Protein AF-A0A949U4B8-F1 (afdb_monomer)

Structure (mmCIF, N/CA/C/O backbone):
data_AF-A0A949U4B8-F1
#
_entry.id   AF-A0A949U4B8-F1
#
loop_
_atom_site.group_PDB
_atom_site.id
_atom_site.type_symbol
_atom_site.label_atom_id
_atom_site.label_alt_id
_atom_site.label_comp_id
_atom_site.label_asym_id
_atom_site.label_entity_id
_atom_site.label_seq_id
_atom_site.pdbx_PDB_ins_code
_atom_site.Cartn_x
_atom_site.Cartn_y
_atom_site.Cartn_z
_atom_site.occupancy
_atom_site.B_iso_or_equiv
_atom_site.auth_seq_id
_atom_site.auth_comp_id
_atom_site.auth_asym_id
_atom_site.auth_atom_id
_atom_site.pdbx_PDB_model_num
ATOM 1 N N . ASN A 1 1 ? -2.808 2.272 -5.966 1.00 74.31 1 ASN A N 1
ATOM 2 C CA . ASN A 1 1 ? -2.099 1.528 -4.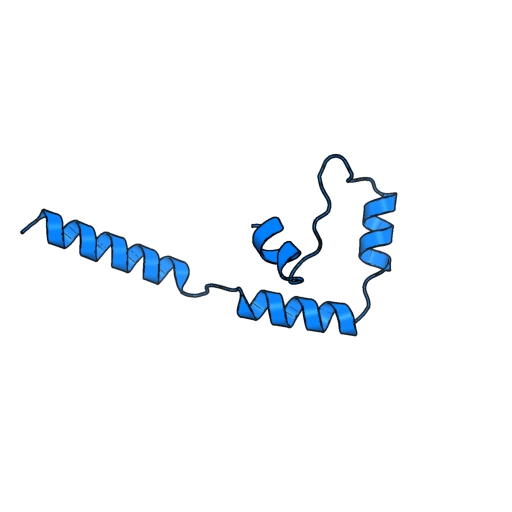894 1.00 74.31 1 ASN A CA 1
ATOM 3 C C . ASN A 1 1 ? -3.029 1.005 -3.813 1.00 74.31 1 ASN A C 1
ATOM 5 O O . ASN A 1 1 ? -2.979 -0.186 -3.552 1.00 74.31 1 ASN A O 1
ATOM 9 N N . ALA A 1 2 ? -3.894 1.835 -3.219 1.00 89.19 2 ALA A N 1
ATOM 10 C CA . ALA A 1 2 ? -4.685 1.416 -2.059 1.00 89.19 2 ALA A CA 1
ATOM 11 C C . ALA A 1 2 ? -5.556 0.161 -2.305 1.00 89.19 2 ALA A C 1
ATOM 13 O O . ALA A 1 2 ? -5.354 -0.827 -1.611 1.00 89.19 2 ALA A O 1
ATOM 14 N N . ARG A 1 3 ? -6.397 0.135 -3.358 1.00 95.31 3 ARG A N 1
ATOM 15 C CA . ARG A 1 3 ? -7.192 -1.062 -3.727 1.00 95.31 3 ARG A CA 1
ATOM 16 C C . ARG A 1 3 ? -6.340 -2.303 -4.007 1.00 95.31 3 ARG A C 1
ATOM 18 O O . ARG A 1 3 ? -6.636 -3.384 -3.523 1.00 95.31 3 ARG A O 1
ATOM 25 N N . PHE A 1 4 ? -5.222 -2.140 -4.722 1.00 95.69 4 PHE A N 1
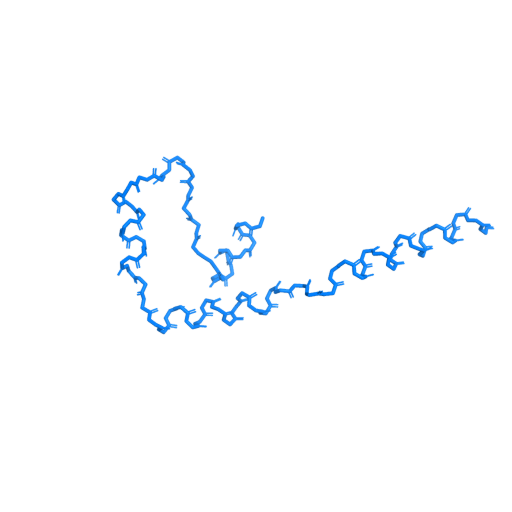ATOM 26 C CA . PHE A 1 4 ? -4.311 -3.250 -5.034 1.00 95.69 4 PHE A CA 1
ATOM 27 C C . PHE A 1 4 ? -3.862 -4.010 -3.776 1.00 95.69 4 PHE A C 1
ATOM 29 O O . PHE A 1 4 ? -3.838 -5.242 -3.797 1.00 95.69 4 PHE A O 1
ATOM 36 N N . LEU A 1 5 ? -3.557 -3.282 -2.697 1.00 97.50 5 LEU A N 1
ATOM 37 C CA . LEU A 1 5 ? -3.176 -3.855 -1.407 1.00 97.50 5 LEU A CA 1
ATOM 38 C C . LEU A 1 5 ? -4.397 -4.298 -0.588 1.00 97.50 5 LEU A C 1
ATOM 40 O O . LEU A 1 5 ? -4.405 -5.418 -0.077 1.00 97.50 5 LEU A O 1
ATOM 44 N N . SER A 1 6 ? -5.430 -3.458 -0.462 1.00 97.31 6 SER A N 1
ATOM 45 C CA . SER A 1 6 ? -6.579 -3.747 0.405 1.00 97.31 6 SER A CA 1
ATOM 46 C C . SER A 1 6 ? -7.385 -4.954 -0.053 1.00 97.31 6 SER A C 1
ATOM 48 O O . SER A 1 6 ? -7.726 -5.798 0.770 1.00 97.31 6 SER A O 1
ATOM 50 N N . ASP A 1 7 ? -7.594 -5.111 -1.360 1.00 97.62 7 ASP A N 1
ATOM 51 C CA . ASP A 1 7 ? -8.362 -6.228 -1.928 1.00 97.62 7 ASP A CA 1
ATOM 52 C C . ASP A 1 7 ? -7.664 -7.580 -1.691 1.00 97.62 7 ASP A C 1
ATOM 54 O O . ASP A 1 7 ? -8.279 -8.639 -1.769 1.00 97.62 7 ASP A O 1
ATOM 58 N N . ARG A 1 8 ? -6.363 -7.553 -1.376 1.00 97.56 8 ARG A N 1
ATOM 59 C CA . ARG A 1 8 ? -5.543 -8.729 -1.052 1.00 97.56 8 ARG A CA 1
ATOM 60 C C . ARG A 1 8 ? -5.319 -8.891 0.452 1.00 97.56 8 ARG A C 1
ATOM 62 O O . ARG A 1 8 ? -4.627 -9.813 0.878 1.00 97.56 8 ARG A O 1
ATOM 69 N N . GLY A 1 9 ? -5.906 -8.019 1.274 1.00 96.94 9 GLY A N 1
ATOM 70 C CA . GLY A 1 9 ? -5.738 -8.006 2.727 1.00 96.94 9 GLY A CA 1
ATOM 71 C C . GLY A 1 9 ? -4.362 -7.521 3.191 1.00 96.94 9 GLY A C 1
ATOM 72 O O . GLY A 1 9 ? -3.933 -7.886 4.281 1.00 96.94 9 GLY A O 1
ATOM 73 N N . ALA A 1 10 ? -3.658 -6.745 2.365 1.00 98.06 10 ALA A N 1
ATOM 74 C CA . ALA A 1 10 ? -2.359 -6.147 2.681 1.00 98.06 10 ALA A CA 1
ATOM 75 C C . ALA A 1 10 ? -2.459 -4.696 3.192 1.00 98.06 10 ALA A C 1
ATOM 77 O O . ALA A 1 10 ? -1.442 -4.091 3.521 1.00 98.06 10 ALA A O 1
ATOM 78 N N . ALA A 1 11 ? -3.663 -4.122 3.236 1.00 97.25 11 ALA A N 1
ATOM 79 C CA . ALA A 1 11 ? -3.934 -2.795 3.783 1.00 97.25 11 ALA A CA 1
ATOM 80 C C . ALA A 1 11 ? -5.417 -2.657 4.163 1.00 97.25 11 ALA A C 1
ATOM 82 O O . ALA A 1 11 ? -6.260 -3.398 3.658 1.00 97.25 11 ALA A O 1
ATOM 83 N N . LEU A 1 12 ? -5.743 -1.660 4.986 1.00 96.12 12 LEU A N 1
ATOM 84 C CA . LEU A 1 12 ? -7.108 -1.151 5.122 1.00 96.12 12 LEU A CA 1
ATOM 85 C C . LEU A 1 12 ? -7.308 0.030 4.167 1.00 96.12 12 LEU A C 1
ATOM 87 O O . LEU A 1 12 ? -6.420 0.868 4.012 1.00 96.12 12 LEU A O 1
ATOM 91 N N . LEU A 1 13 ? -8.479 0.104 3.534 1.00 96.44 13 LEU A N 1
ATOM 92 C CA . LEU A 1 13 ? -8.872 1.225 2.685 1.00 96.44 13 LEU A CA 1
ATOM 93 C C . LEU A 1 13 ? -9.987 2.008 3.375 1.00 96.44 13 LEU A C 1
ATOM 95 O O . LEU A 1 13 ? -11.094 1.498 3.518 1.00 96.44 13 LEU A O 1
ATOM 99 N N . LEU A 1 14 ? -9.704 3.257 3.744 1.00 96.19 14 LEU A N 1
ATOM 100 C CA . LEU A 1 14 ? -10.705 4.211 4.217 1.00 96.19 14 LEU A CA 1
ATOM 101 C C . LEU A 1 14 ? -10.936 5.265 3.123 1.00 96.19 14 LEU A C 1
ATOM 103 O O . LEU A 1 14 ? -10.051 6.088 2.882 1.00 96.19 14 LEU A O 1
ATOM 107 N N . PRO A 1 15 ? -12.074 5.230 2.406 1.00 96.12 15 PRO A N 1
ATOM 108 C CA . PRO A 1 15 ? -12.378 6.229 1.388 1.00 96.12 15 PRO A CA 1
ATOM 109 C C . PRO A 1 15 ? -12.442 7.637 1.986 1.00 96.12 15 PRO A C 1
ATOM 111 O O . PRO A 1 15 ? -12.989 7.817 3.070 1.00 96.12 15 PRO A O 1
ATOM 114 N N . GLN A 1 16 ? -11.970 8.645 1.247 1.00 96.81 16 GLN A N 1
ATOM 115 C CA . GLN A 1 16 ? -11.973 10.043 1.703 1.00 96.81 16 GLN A CA 1
ATOM 116 C C . GLN A 1 16 ? -13.370 10.527 2.124 1.00 96.81 16 GLN A C 1
ATOM 118 O O . GLN A 1 16 ? -13.505 11.207 3.132 1.00 96.81 16 GLN A O 1
ATOM 123 N N . SER A 1 17 ? -14.421 10.133 1.397 1.00 97.69 17 SER A N 1
ATOM 124 C CA . SER A 1 17 ? -15.814 10.472 1.730 1.00 97.69 17 SER A CA 1
ATOM 125 C C . SER A 1 17 ? -16.310 9.858 3.044 1.00 97.69 17 SER A C 1
ATOM 127 O O . SER A 1 17 ? -17.364 10.233 3.544 1.00 97.69 17 SER A O 1
ATOM 129 N N . GLN A 1 18 ? -15.571 8.896 3.593 1.00 96.19 18 GLN A N 1
ATOM 130 C CA . GLN A 1 18 ? -15.864 8.213 4.847 1.00 96.19 18 GLN A CA 1
ATOM 131 C C . GLN A 1 18 ? -14.829 8.536 5.932 1.00 96.19 18 GLN A C 1
ATOM 133 O O . GLN A 1 18 ? -14.933 7.995 7.030 1.00 96.19 18 GLN A O 1
ATOM 138 N N . LEU A 1 19 ? -13.833 9.377 5.642 1.00 97.75 19 LEU A N 1
ATOM 139 C CA . LEU A 1 19 ? -12.770 9.727 6.574 1.00 97.75 19 LEU A CA 1
ATOM 140 C C . LEU A 1 19 ? -13.293 10.736 7.602 1.00 97.75 19 LEU A C 1
ATOM 142 O O . LEU A 1 19 ? -13.368 11.931 7.328 1.00 97.75 19 LEU A O 1
ATOM 146 N N . THR A 1 20 ? -13.628 10.242 8.793 1.00 98.44 20 THR A N 1
ATOM 147 C CA . THR A 1 20 ? -13.928 11.061 9.976 1.00 98.44 20 THR A CA 1
ATOM 148 C C . THR A 1 20 ? -12.971 10.698 11.114 1.00 98.44 20 THR A C 1
ATOM 150 O O . THR A 1 20 ? -12.420 9.588 11.102 1.00 98.44 20 THR A O 1
ATOM 153 N N . PRO A 1 21 ? -12.760 11.588 12.101 1.00 98.56 21 PRO A N 1
ATOM 154 C CA . PRO A 1 21 ? -11.923 11.286 13.262 1.00 98.56 21 PRO A CA 1
ATOM 155 C C . PRO A 1 21 ? -12.343 9.998 13.985 1.00 98.56 21 PRO A C 1
ATOM 157 O O . PRO A 1 21 ? -11.498 9.172 14.319 1.00 98.56 21 PRO A O 1
ATOM 160 N N . GLU A 1 22 ? -13.646 9.778 14.151 1.00 98.50 22 GLU A N 1
ATOM 161 C CA . GLU A 1 22 ? -14.217 8.630 14.863 1.00 98.50 22 GLU A CA 1
ATOM 162 C C . GLU A 1 22 ? -13.957 7.330 14.102 1.00 98.50 22 GLU A C 1
ATOM 164 O O . GLU A 1 22 ? -13.511 6.342 14.683 1.00 98.50 22 GLU A O 1
ATOM 169 N N . LYS A 1 23 ? -14.177 7.336 12.781 1.00 97.94 23 LYS A N 1
ATOM 170 C CA . LYS A 1 23 ? -13.916 6.169 11.929 1.00 97.94 23 LYS A CA 1
ATOM 171 C C . LYS A 1 23 ? -12.432 5.841 11.851 1.00 97.94 23 LYS A C 1
ATOM 173 O O . LYS A 1 23 ? -12.070 4.667 11.843 1.00 97.94 23 LYS A O 1
ATOM 178 N N . LEU A 1 24 ? -11.572 6.857 11.818 1.00 98.19 24 LEU A N 1
ATOM 179 C CA . LEU A 1 24 ? -10.128 6.656 11.855 1.00 98.19 24 LEU A CA 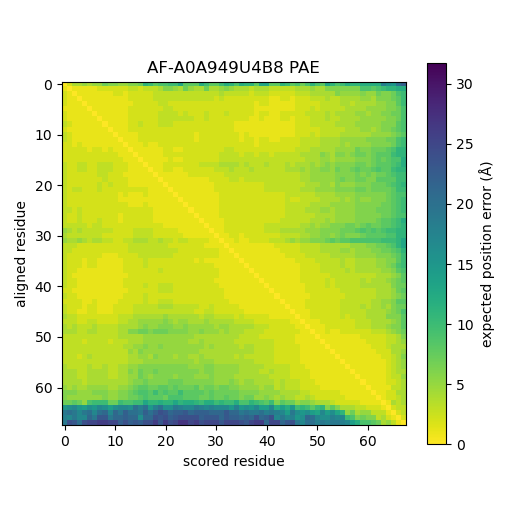1
ATOM 180 C C . LEU A 1 24 ? -9.688 6.055 13.197 1.00 98.19 24 LEU A C 1
ATOM 182 O O . LEU A 1 24 ? -8.944 5.074 13.209 1.00 98.19 24 LEU A O 1
ATOM 186 N N . ALA A 1 25 ? -10.182 6.598 14.313 1.00 98.31 25 ALA A N 1
ATOM 187 C CA . ALA A 1 25 ? -9.893 6.088 15.649 1.00 98.31 25 ALA A CA 1
ATOM 188 C C . ALA A 1 25 ? -10.369 4.639 15.815 1.00 98.31 25 ALA A C 1
ATOM 190 O O . ALA A 1 25 ? -9.611 3.798 16.295 1.00 98.31 25 ALA A O 1
ATOM 191 N N . GLN A 1 26 ? -11.580 4.320 15.350 1.00 97.62 26 GLN A N 1
ATOM 192 C CA . GLN A 1 26 ? -12.115 2.959 15.364 1.00 97.62 26 GLN A CA 1
ATOM 193 C C . GLN A 1 26 ? -11.263 2.006 14.517 1.00 97.62 26 GLN A C 1
ATOM 195 O O . GLN A 1 26 ? -10.925 0.916 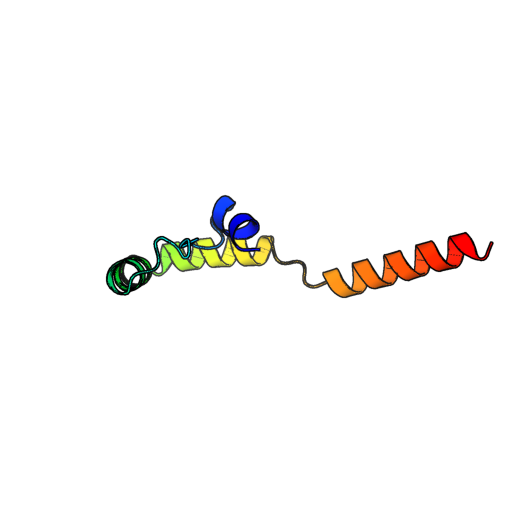14.977 1.00 97.62 26 GLN A O 1
ATOM 200 N N . ALA A 1 27 ? -10.891 2.411 13.299 1.00 96.25 27 ALA A N 1
ATOM 201 C CA . ALA A 1 27 ? -10.069 1.591 12.416 1.00 96.25 27 ALA A CA 1
ATOM 202 C C . ALA A 1 27 ? -8.725 1.248 13.068 1.00 96.25 27 ALA A C 1
ATOM 204 O O . ALA A 1 27 ? -8.362 0.077 13.114 1.00 96.25 27 ALA A O 1
ATOM 205 N N . ILE A 1 28 ? -8.027 2.240 13.630 1.00 96.50 28 ILE A N 1
ATOM 206 C CA . ILE A 1 28 ? -6.743 2.033 14.315 1.00 96.50 28 ILE A CA 1
ATOM 207 C C . ILE A 1 28 ? -6.928 1.210 15.597 1.00 96.50 28 ILE A C 1
ATOM 209 O O . ILE A 1 28 ? -6.168 0.275 15.833 1.00 96.50 28 ILE A O 1
ATOM 213 N N . GLY A 1 29 ? -7.947 1.520 16.401 1.00 97.50 29 GLY A N 1
ATOM 214 C CA . GLY A 1 29 ? -8.219 0.843 17.671 1.00 97.50 29 GLY A CA 1
ATOM 215 C C . GLY A 1 29 ? -8.649 -0.619 17.523 1.00 97.50 29 GLY A C 1
ATOM 216 O O . GLY A 1 29 ? -8.466 -1.402 18.447 1.00 97.50 29 GLY A O 1
ATOM 217 N N . SER A 1 30 ? -9.182 -1.004 16.359 1.00 95.38 30 SER A N 1
ATOM 218 C CA . SER A 1 30 ? -9.553 -2.392 16.050 1.00 95.38 30 SER A CA 1
ATOM 219 C C . SER A 1 30 ? -8.372 -3.292 15.663 1.00 95.38 30 SER A C 1
ATOM 221 O O . SER A 1 30 ? -8.550 -4.498 15.507 1.00 95.38 30 SER A O 1
ATOM 223 N N . LEU A 1 31 ? -7.173 -2.729 15.473 1.00 96.56 31 LEU A N 1
ATOM 224 C CA . LEU A 1 31 ? -6.004 -3.481 15.024 1.00 96.56 31 LEU A CA 1
ATOM 225 C C . LEU A 1 31 ? -5.360 -4.243 16.181 1.00 96.56 31 LEU A C 1
ATOM 227 O O . LEU A 1 31 ? -4.891 -3.649 17.150 1.00 96.56 31 LEU A O 1
ATOM 231 N N . ASP A 1 32 ? -5.232 -5.556 16.018 1.00 97.06 32 ASP A N 1
ATOM 232 C CA . ASP A 1 32 ? -4.430 -6.401 16.897 1.00 97.06 32 ASP A CA 1
ATOM 233 C C . ASP A 1 32 ? -3.114 -6.844 16.233 1.00 97.06 32 ASP A C 1
ATOM 235 O O . ASP A 1 32 ? -2.901 -6.738 15.017 1.00 97.06 32 ASP A O 1
ATOM 239 N N . ARG A 1 33 ? -2.188 -7.355 17.052 1.00 98.12 33 ARG A N 1
ATOM 240 C CA . ARG A 1 33 ? -0.842 -7.725 16.598 1.00 98.12 33 ARG A CA 1
ATOM 241 C C . ARG A 1 33 ? -0.842 -8.876 15.588 1.00 98.12 33 ARG A C 1
ATOM 243 O O . ARG A 1 33 ? 0.014 -8.896 14.701 1.00 98.12 33 ARG A O 1
ATOM 250 N N . THR A 1 34 ? -1.779 -9.808 15.709 1.00 98.19 34 THR A N 1
ATOM 251 C CA . THR A 1 34 ? -1.907 -10.972 14.829 1.00 98.19 34 THR A CA 1
ATOM 252 C C . THR A 1 34 ? -2.399 -10.544 13.450 1.00 98.19 34 THR A C 1
ATOM 254 O O . THR A 1 34 ? -1.787 -10.899 12.439 1.00 98.19 34 THR A O 1
ATOM 257 N N . ALA A 1 35 ? -3.441 -9.711 13.402 1.00 96.06 35 ALA A N 1
ATOM 258 C CA . ALA A 1 35 ? -3.972 -9.131 12.175 1.00 96.06 35 ALA A CA 1
ATOM 259 C C . ALA A 1 35 ? -2.915 -8.283 11.449 1.00 96.06 35 ALA A C 1
ATOM 261 O O . ALA A 1 35 ? -2.713 -8.430 10.241 1.00 96.06 35 ALA A O 1
ATOM 262 N N . LEU A 1 36 ? -2.170 -7.456 12.191 1.00 98.38 36 LEU A N 1
ATOM 263 C CA . LEU A 1 36 ? -1.080 -6.645 11.644 1.00 98.38 36 LEU A CA 1
ATOM 264 C C . LEU A 1 36 ? 0.047 -7.494 11.050 1.00 98.38 36 LEU A C 1
ATOM 266 O O . LEU A 1 36 ? 0.557 -7.172 9.977 1.00 98.38 36 LEU A O 1
ATOM 270 N N . LEU A 1 37 ? 0.427 -8.594 11.707 1.00 98.62 37 LEU A N 1
ATOM 271 C CA . LEU A 1 37 ? 1.455 -9.492 11.183 1.00 98.62 37 LEU A CA 1
ATOM 272 C C . LEU A 1 37 ? 1.008 -10.158 9.874 1.00 98.62 37 LEU A C 1
ATOM 274 O O . LEU A 1 37 ? 1.795 -10.247 8.929 1.00 98.62 37 LEU A O 1
ATOM 278 N N . ALA A 1 38 ? -0.248 -10.604 9.798 1.00 98.25 38 ALA A N 1
ATOM 279 C CA . ALA A 1 38 ? -0.806 -11.183 8.579 1.00 98.25 38 ALA A CA 1
ATOM 280 C C . ALA A 1 38 ? -0.847 -10.161 7.429 1.00 98.25 38 ALA A C 1
ATOM 282 O O . ALA A 1 38 ? -0.431 -10.470 6.311 1.00 98.25 38 ALA A O 1
ATOM 283 N N . MET A 1 39 ? -1.280 -8.930 7.716 1.00 98.38 39 MET A N 1
ATOM 284 C CA . MET A 1 39 ? -1.297 -7.826 6.754 1.00 98.38 39 MET A CA 1
ATOM 285 C C . MET A 1 39 ? 0.113 -7.493 6.246 1.00 98.38 39 MET A C 1
ATOM 287 O O . MET A 1 39 ? 0.316 -7.347 5.042 1.00 98.38 39 MET A O 1
ATOM 291 N N . ALA A 1 40 ? 1.106 -7.449 7.140 1.00 98.38 40 ALA A N 1
ATOM 292 C CA . ALA A 1 40 ? 2.497 -7.162 6.797 1.00 98.38 40 ALA A CA 1
ATOM 293 C C . ALA A 1 40 ? 3.122 -8.233 5.888 1.00 98.38 40 ALA A C 1
ATOM 295 O O . ALA A 1 40 ? 3.815 -7.888 4.930 1.00 98.38 40 ALA A O 1
ATOM 296 N N . LYS A 1 41 ? 2.857 -9.523 6.144 1.00 98.50 41 LYS A N 1
ATOM 297 C CA . LYS A 1 41 ? 3.323 -10.622 5.278 1.00 98.50 41 LYS A CA 1
ATOM 298 C C . LYS A 1 41 ? 2.778 -10.474 3.857 1.00 98.50 41 LYS A C 1
ATOM 300 O O . LYS A 1 41 ? 3.554 -10.444 2.906 1.00 98.50 41 LYS A O 1
ATOM 305 N N . LYS A 1 42 ? 1.469 -10.243 3.726 1.00 98.25 42 LYS A N 1
ATOM 306 C CA . LYS A 1 42 ? 0.813 -10.010 2.430 1.00 98.25 42 LYS A CA 1
ATOM 307 C C . LYS A 1 42 ? 1.347 -8.762 1.728 1.00 98.25 42 LYS A C 1
ATOM 309 O O . LYS A 1 42 ? 1.610 -8.786 0.531 1.00 98.25 42 LYS A O 1
ATOM 314 N N . ALA A 1 43 ? 1.558 -7.667 2.459 1.00 97.94 43 ALA A N 1
ATOM 315 C CA . ALA A 1 43 ? 2.150 -6.454 1.896 1.00 97.94 43 ALA A CA 1
ATOM 316 C C . ALA A 1 43 ? 3.566 -6.704 1.361 1.00 97.94 43 ALA A C 1
ATOM 318 O O . 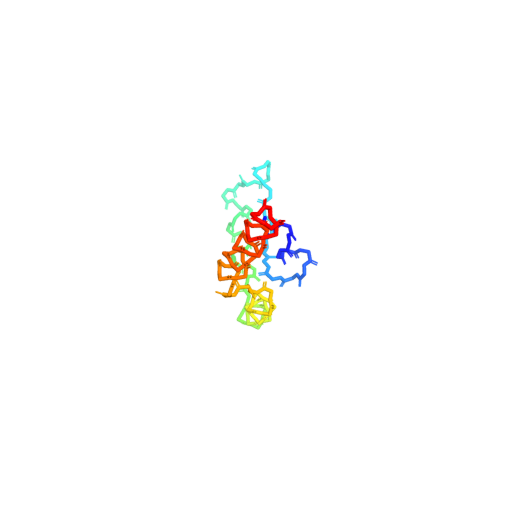ALA A 1 43 ? 3.918 -6.200 0.294 1.00 97.94 43 ALA A O 1
ATOM 319 N N . ARG A 1 44 ? 4.361 -7.518 2.068 1.00 97.38 44 ARG A N 1
ATOM 320 C CA . ARG A 1 44 ? 5.710 -7.893 1.639 1.00 97.38 44 ARG A CA 1
ATOM 321 C C . ARG A 1 44 ? 5.695 -8.750 0.374 1.00 97.38 44 ARG A C 1
ATOM 323 O O . ARG A 1 44 ? 6.493 -8.480 -0.516 1.00 97.38 44 ARG A O 1
ATOM 330 N N . GLU A 1 45 ? 4.788 -9.719 0.279 1.00 97.12 45 GLU A N 1
ATOM 331 C CA . GLU A 1 45 ? 4.604 -10.567 -0.912 1.00 97.12 45 GLU A CA 1
ATOM 332 C C . GLU A 1 45 ? 4.210 -9.759 -2.158 1.00 97.12 45 GLU A C 1
ATOM 334 O O . GLU A 1 45 ? 4.609 -10.092 -3.270 1.00 97.12 45 GLU A O 1
ATOM 339 N N . LEU A 1 46 ? 3.453 -8.672 -1.982 1.00 96.62 46 LEU A N 1
ATOM 340 C CA . LEU A 1 46 ? 3.020 -7.798 -3.079 1.00 96.62 46 LEU A CA 1
ATOM 341 C C . LEU A 1 46 ? 4.047 -6.730 -3.469 1.00 96.62 46 LEU A C 1
ATOM 343 O O . LEU A 1 46 ? 3.860 -6.035 -4.474 1.00 96.62 46 LEU A O 1
ATOM 347 N N . GLY A 1 47 ? 5.106 -6.571 -2.677 1.00 95.06 47 GLY A N 1
ATOM 348 C CA . GLY A 1 47 ? 6.178 -5.628 -2.951 1.00 95.06 47 GLY A CA 1
ATOM 349 C C . GLY A 1 47 ? 6.927 -5.986 -4.235 1.00 95.06 47 GLY A C 1
ATOM 350 O O . GLY A 1 47 ? 7.257 -7.142 -4.474 1.00 95.06 47 GLY A O 1
ATOM 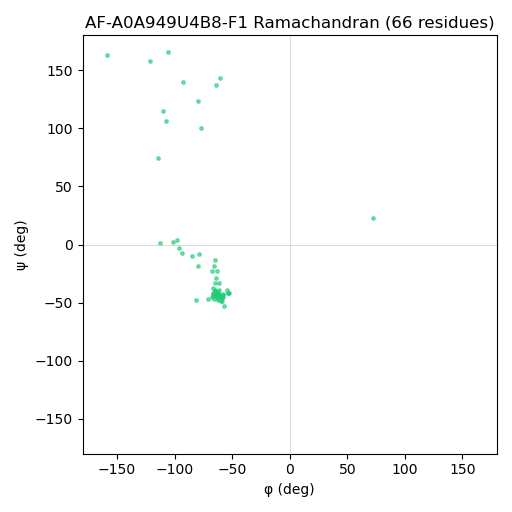351 N N . LYS A 1 48 ? 7.238 -4.973 -5.050 1.00 95.06 48 LYS A N 1
ATOM 352 C CA . LYS A 1 48 ? 8.071 -5.107 -6.256 1.00 95.06 48 LYS A CA 1
ATOM 353 C C . LYS A 1 48 ? 9.378 -4.324 -6.080 1.00 95.06 48 LYS A C 1
ATOM 355 O O . LYS A 1 48 ? 9.485 -3.217 -6.612 1.00 95.06 48 LYS A O 1
ATOM 360 N N . PRO A 1 49 ? 10.336 -4.826 -5.276 1.00 95.31 49 PRO A N 1
ATOM 361 C CA . PRO A 1 49 ? 11.550 -4.083 -4.926 1.00 95.31 49 PRO A CA 1
ATOM 362 C C . PRO A 1 49 ? 12.446 -3.771 -6.136 1.00 95.31 49 PRO A C 1
ATOM 364 O O . PRO A 1 49 ? 13.206 -2.811 -6.105 1.00 95.31 49 PRO A O 1
ATOM 367 N N . ASP A 1 50 ? 12.330 -4.544 -7.212 1.00 96.38 50 ASP A N 1
ATOM 368 C CA . ASP A 1 50 ? 13.096 -4.435 -8.454 1.00 96.38 50 ASP A CA 1
ATOM 369 C C . ASP A 1 50 ? 12.360 -3.675 -9.573 1.00 96.38 50 ASP A C 1
ATOM 371 O O . ASP A 1 50 ? 12.881 -3.555 -10.682 1.00 96.38 50 ASP A O 1
ATOM 375 N N . ALA A 1 51 ? 11.168 -3.121 -9.308 1.00 97.06 51 ALA A N 1
ATOM 376 C CA . ALA A 1 51 ? 10.316 -2.514 -10.335 1.00 97.06 51 ALA A CA 1
ATOM 377 C C . ALA A 1 51 ? 11.040 -1.455 -11.183 1.00 97.06 51 ALA A C 1
ATOM 379 O O . ALA A 1 51 ? 10.877 -1.429 -12.402 1.00 97.06 51 ALA A O 1
ATOM 380 N N . ALA A 1 52 ? 11.861 -0.605 -10.558 1.00 97.69 52 ALA A N 1
ATOM 381 C CA . ALA A 1 52 ? 12.625 0.419 -11.268 1.00 97.69 52 ALA A CA 1
ATOM 382 C C . ALA A 1 52 ? 13.643 -0.193 -12.248 1.00 97.69 52 ALA A C 1
ATOM 384 O O . ALA A 1 52 ? 13.726 0.244 -13.396 1.00 97.69 52 ALA A O 1
ATOM 385 N N . ALA A 1 53 ? 14.367 -1.234 -11.824 1.00 98.25 53 ALA A N 1
ATOM 386 C CA . ALA A 1 53 ? 15.331 -1.935 -12.669 1.00 98.25 53 ALA A CA 1
ATOM 387 C C . ALA A 1 53 ? 14.632 -2.642 -13.839 1.00 98.25 53 ALA A C 1
ATOM 389 O O . ALA A 1 53 ? 15.067 -2.518 -14.984 1.00 98.25 53 ALA A O 1
ATOM 390 N N . VAL A 1 54 ? 13.503 -3.309 -13.574 1.00 98.19 54 VAL A N 1
ATOM 391 C CA . VAL A 1 54 ? 12.685 -3.960 -14.609 1.00 98.19 54 VAL A CA 1
ATOM 392 C C . VAL A 1 54 ? 12.195 -2.946 -15.644 1.00 98.19 54 VAL A C 1
ATOM 394 O O . VAL A 1 54 ? 12.292 -3.199 -16.844 1.00 98.19 54 VAL A O 1
ATOM 397 N N . VAL A 1 55 ? 11.699 -1.785 -15.207 1.00 98.06 55 VAL A N 1
ATOM 398 C CA . VAL A 1 55 ? 11.258 -0.718 -16.120 1.00 98.06 55 VAL A CA 1
ATOM 399 C C . VAL A 1 55 ? 12.425 -0.199 -16.961 1.00 98.06 55 VAL A C 1
ATOM 401 O O . VAL A 1 55 ? 12.300 -0.126 -18.183 1.00 98.06 55 VAL A O 1
ATOM 404 N N . ALA A 1 56 ? 13.567 0.108 -16.341 1.00 98.19 56 ALA A N 1
ATOM 405 C CA . ALA A 1 56 ? 14.748 0.597 -17.051 1.00 98.19 56 ALA A CA 1
ATOM 406 C C . ALA A 1 56 ? 15.233 -0.397 -18.118 1.00 98.19 56 ALA A C 1
ATOM 408 O O . ALA A 1 56 ? 15.459 -0.013 -19.267 1.00 98.19 56 ALA A O 1
ATOM 409 N N . GLN A 1 57 ? 15.311 -1.683 -17.768 1.00 98.19 57 GLN A N 1
ATOM 410 C CA . GLN A 1 57 ? 15.704 -2.750 -18.686 1.00 98.19 57 GLN A CA 1
ATOM 411 C C . GLN A 1 57 ? 14.775 -2.814 -19.908 1.00 98.19 57 GLN A C 1
ATOM 413 O O . GLN A 1 57 ? 15.241 -2.879 -21.047 1.00 98.19 57 GLN A O 1
ATOM 418 N N . ARG A 1 58 ? 13.458 -2.702 -19.696 1.00 97.88 58 ARG A N 1
ATOM 419 C CA . ARG A 1 58 ? 12.473 -2.689 -20.789 1.00 97.88 58 ARG A CA 1
ATOM 420 C C . ARG A 1 58 ? 12.608 -1.470 -21.696 1.00 97.88 58 ARG A C 1
ATOM 422 O O . ARG A 1 58 ? 12.495 -1.609 -22.913 1.00 97.88 58 ARG A O 1
ATOM 429 N N . CYS A 1 59 ? 12.886 -0.293 -21.138 1.00 97.88 59 CYS A N 1
ATOM 430 C CA . CYS A 1 59 ? 13.157 0.907 -21.930 1.00 97.88 59 CYS A CA 1
ATOM 431 C C . CYS A 1 59 ? 14.393 0.726 -22.828 1.00 97.88 59 CYS A C 1
ATOM 433 O O . CYS A 1 59 ? 14.339 1.059 -24.012 1.00 97.88 59 CYS A O 1
ATOM 435 N N . ILE A 1 60 ? 15.478 0.153 -22.295 1.00 97.88 60 ILE A N 1
ATOM 436 C CA . ILE A 1 60 ? 16.712 -0.120 -23.051 1.00 97.88 60 ILE A CA 1
ATOM 437 C C . ILE A 1 60 ? 16.452 -1.117 -24.189 1.00 97.88 60 ILE A C 1
ATOM 439 O O . ILE A 1 60 ? 16.882 -0.884 -25.319 1.00 9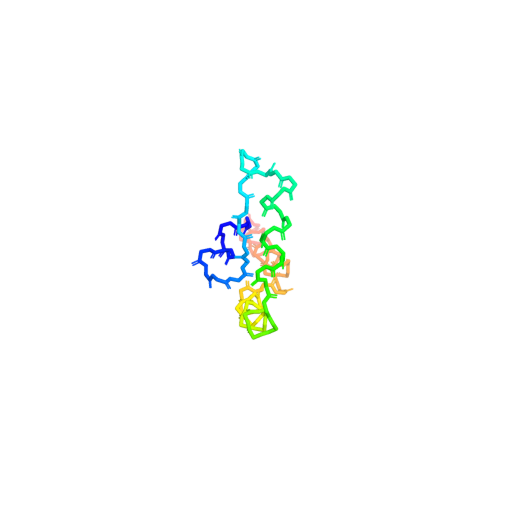7.88 60 ILE A O 1
ATOM 443 N N . GLU A 1 61 ? 15.733 -2.210 -23.920 1.00 97.06 61 GLU A N 1
ATOM 444 C CA . GLU A 1 61 ? 15.372 -3.215 -24.932 1.00 97.06 61 GLU A CA 1
ATOM 445 C C . GLU A 1 61 ? 14.580 -2.604 -26.094 1.00 97.06 61 GLU A C 1
ATOM 447 O O . GLU A 1 61 ? 14.886 -2.862 -27.259 1.00 97.06 61 GLU A O 1
ATOM 452 N N . LEU A 1 62 ? 13.587 -1.763 -25.790 1.00 97.06 62 LEU A N 1
ATOM 453 C CA . LEU A 1 62 ? 12.776 -1.083 -26.800 1.00 97.06 62 LEU A CA 1
ATOM 454 C C . LEU A 1 62 ? 13.585 -0.070 -27.615 1.00 97.06 62 LEU A C 1
ATOM 456 O O . LEU A 1 62 ? 13.425 -0.004 -28.834 1.00 97.06 62 LEU A O 1
ATOM 460 N N . ALA A 1 63 ? 14.460 0.698 -26.963 1.00 96.25 63 ALA A N 1
ATOM 461 C CA . ALA A 1 63 ? 15.312 1.670 -27.638 1.00 96.25 63 ALA A CA 1
ATOM 462 C C . ALA A 1 63 ? 16.282 0.989 -28.616 1.00 96.25 63 ALA A C 1
ATOM 464 O O . ALA A 1 63 ? 16.418 1.434 -29.753 1.00 96.25 63 ALA A O 1
ATOM 465 N N . ARG A 1 64 ? 16.894 -0.134 -28.212 1.00 94.62 64 ARG A N 1
ATOM 466 C CA . ARG A 1 64 ? 17.795 -0.916 -29.074 1.00 94.62 64 ARG A CA 1
ATOM 467 C C . ARG A 1 64 ? 17.076 -1.520 -30.280 1.00 94.62 64 ARG A C 1
ATOM 469 O O . ARG A 1 64 ? 17.621 -1.480 -31.373 1.00 94.62 64 ARG A O 1
ATOM 476 N N . ARG A 1 65 ? 15.846 -2.022 -30.108 1.00 87.81 65 ARG A N 1
ATOM 477 C CA . ARG A 1 65 ? 15.034 -2.563 -31.217 1.00 87.81 65 ARG A CA 1
ATOM 478 C C . ARG A 1 65 ? 14.647 -1.521 -32.267 1.00 87.81 65 ARG A C 1
ATOM 480 O O . ARG A 1 65 ? 14.426 -1.899 -33.401 1.00 87.81 65 ARG A O 1
ATOM 487 N N . LYS A 1 66 ? 14.521 -0.243 -31.893 1.00 72.00 66 LYS A N 1
ATOM 488 C CA . LYS A 1 66 ? 14.224 0.851 -32.836 1.00 72.00 66 LYS A CA 1
ATOM 489 C C . LYS A 1 66 ? 15.444 1.335 -33.626 1.00 72.00 66 LYS A C 1
ATOM 491 O O . LYS A 1 66 ? 15.262 2.044 -34.607 1.00 72.00 66 LYS A O 1
ATOM 496 N N . ALA A 1 67 ? 16.652 1.037 -33.155 1.00 68.62 67 ALA A N 1
ATOM 497 C CA . ALA A 1 67 ? 17.901 1.476 -33.775 1.00 68.62 67 ALA A CA 1
ATOM 498 C C . ALA A 1 67 ? 18.495 0.442 -34.754 1.00 68.62 67 ALA A C 1
ATOM 500 O O . ALA A 1 67 ? 19.492 0.746 -35.404 1.00 68.62 67 ALA A O 1
ATOM 501 N N . ALA A 1 68 ? 17.907 -0.756 -34.819 1.00 56.47 68 ALA A N 1
ATOM 502 C CA . ALA A 1 68 ? 18.211 -1.820 -35.775 1.00 56.47 68 ALA A CA 1
ATOM 503 C C . ALA A 1 68 ? 17.138 -1.853 -36.869 1.00 56.47 68 ALA A C 1
ATOM 505 O O . ALA A 1 68 ? 17.496 -2.197 -38.014 1.00 56.47 68 ALA A O 1
#

Sequence (68 aa):
NARFLSDRGAALLLPQSQLTPEKLAQAIGSLDRTALLAMAKKARELGKPDAAAVVAQRCIELARRKAA

Nearest PDB structures (foldseek):
  5l04-assembly1_A  TM=3.406E-01  e=8.124E+00  Homo sapiens

Foldseek 3Di:
DACVLVVQLLDDDDDPVRDDPVVVCVVVVPDDPVSNVVSPVSVVVPDDPCVVVVVVVVVVVVVVVVVD

pLDDT: mean 95.26, std 7.28, range [56.47, 98.62]

Secondary structure (DSSP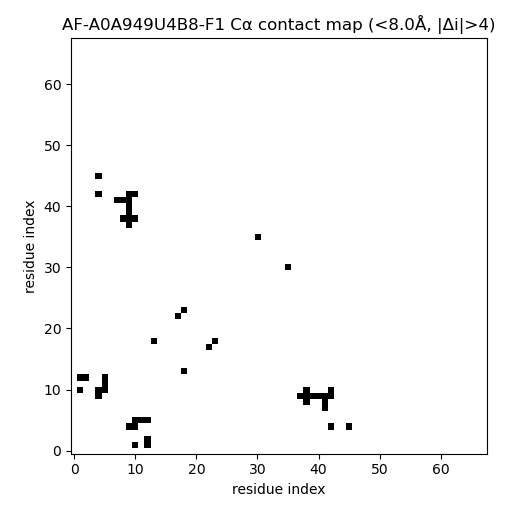, 8-state):
-HHHHHTTTSS----GGG--HHHHHHHHHT--HHHHHHHHHHHHHT--TTHHHHHHHHHHHHHHHH--

Radius of gyration: 18.78 Å; Cα contacts (8 Å, |Δi|>4): 25; chains: 1; bounding box: 34×22×53 Å

Solvent-accessible surface area (backbone atoms only — not comparable to full-atom values): 4110 Å² total; per-residue (Å²): 111,63,62,74,32,26,80,68,52,30,43,88,77,78,54,75,97,66,68,42,73,68,54,51,50,50,59,60,71,70,62,49,73,66,60,50,51,54,20,50,52,42,40,57,73,70,54,64,91,57,50,68,60,56,51,52,52,51,52,51,55,54,55,54,63,73,76,108

Mean predicted aligned error: 4.03 Å

=== Feature glossary ===
Legend for the data blocks above and below:

— What the protein is —

The amino-acid sequence is the protein's primary structure: the linear order of residues from the N-terminus to the C-terminus, written in one-letter code. Everything else here — the 3D coordinates, the secondary structure, the domain annotations — is ultimately a consequence of this string.

Functional annotations link the protein to curated databases. InterPro entries identify conserved domains and families by matching the sequence against member-database signatures (Pfam, PROSITE, CDD, …). Gene Ontology (GO) terms describe molecular function, biological process, and cellular component in a controlled vocabulary. CATH places the structure in a hierarchical fold classification (Class/Architecture/Topology/Homologous-superfamily). The organism is the source species.

— Where its atoms are —

Atomic coordinates in PDBx/mmCIF format — the same representation the Protein Data Bank distributes. Each line of the _atom_site loop places one backbone atom in Cartesian space (units: ångströms, origin: arbitrary).

The six renders are orthographic views along the three Cartesian axes in both directions. Representation (cartoon, sticks, or surface) and color scheme (sequence-rainbow or by-chain) vary across proteins so the training set covers all the common visualization conventions.

— Local backbone conformation —

Eight-state secondary structure (DSSP): H is the canonical α-helix, G the tighter 3₁₀-helix, I the wider π-helix; E/B are β-structure, T and S are turns and bends, and '-' is everything else. DSSP derives these from the pattern of main-chain N–H···O=C hydrogen bonds, not from the sequence.

Three-state secondary structure (P-SEA) collapses the eight DSSP classes into helix (a), strand (b), and coil (c). P-SEA assigns these from Cα geometry alone — distances and angles — without requiring backbone oxygens, so it works on any Cα trace.

φ (phi) and ψ (psi) are the two rotatable backbone dihedrals per residue: φ is the C(i-1)–N–Cα–C torsion, ψ is the N–Cα–C–N(i+1) torsion, both in degrees on (−180°, 180°]. α-helical residues cluster near (−60°, −45°); β-strand residues near (−120°, +130°). A Ramachandran plot is simply a scatter of (φ, ψ) for every residue.

— Global shape and packing —

The geometric summary reports three shape descriptors. Rg (radius of gyration) measures how spread out the Cα atoms are about their centre of mass; compact globular proteins have small Rg, elongated or unfolded ones large. Cα contacts (<8 Å, |i−j|>4) count long-range residue pairs in spatial proximity — high for tightly packed folds, near zero for rods or random coil. The bounding-box extents give the protein's footprint along x, y, z in Å.

SASA measures how much of the protein is reachable by solvent. It is computed by rolling a water-sized probe over the atomic surface and summing the exposed area (Å²). Per-residue SASA distinguishes core (buried, low SASA) from surface (exposed, high SASA) residues; total SASA is a whole-molecule size measure.

Plot images: a contact map (which residues are close in 3D, as an N×N binary image), a Ramachandran scatter (backbone torsion angles, revealing secondary-structure composition at a glance), and — for AlphaFold structures — a PAE heatmap (pairwise prediction confidence).

— Structural neighborhood —

A 3Di character summarizes, for each residue, the relative orientation of the Cα frame of its nearest spatial neighbor. Because it encodes fold topology rather than chemistry, 3Di alignments detect remote structural similarity that sequence alignment misses.

The Foldseek neighbor list gives the closest experimentally determined structures in the PDB, ranked by structural alignment. TM-score near 1 means near-identical fold; near 0.3 means only rough topology match. This is how one finds what a novel AlphaFold prediction most resembles in the solved-structure universe.

— Co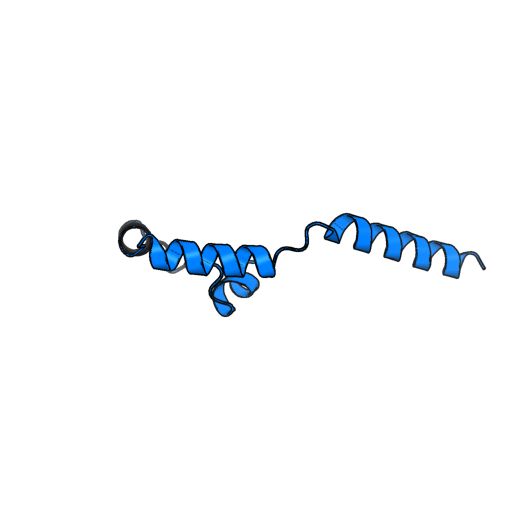nfidence and disorder —

For AlphaFold models, the B-factor field carries pLDDT — the model's own estimate of local accuracy on a 0–100 scale. Regions with pLDDT<50 should be treated as essentially unmodeled; they often correspond to intrinsically disordered segments.

Crystallographic B-factors measure how much each atom's electron density is smeared out, in Å². They rise in mobile loops and surface residues and fall in the buried interior. In AlphaFold models this column is repurposed to hold pLDDT instead.

Predicted Aligned Error (PAE) is an AlphaFold confidence matrix: entry (i, j) is the expected error in the position of residue j, in ångströms, when the prediction is superimposed on the true structure at residue i. Low PAE within a block of residues means that block is internally rigid and well-predicted; high PAE between two blocks means their relative placement is uncertain even if each block individually is confident.